Protein AF-A0A0N1DUY5-F1 (afdb_monomer)

Secondary structure (DSSP, 8-state):
-------HHHHHHHHHHHTPPPPHHHHHHHHHHHT-TT----HHHHHHHHHHHHHS--EEEEEEE-S-TT--EEEEEE-SSSPPEEEEE----STT-EEEEE-S-SSEEEEES----TT--TTEEEEEEEEEETTEEEEEEESTTSPPPPTT-EEEEE-SSEEEEEEEEEE----

Mean predicted aligned error: 11.91 Å

Foldseek 3Di:
DDPPPDPLVVVVVCCVVVVPDDDPVNVVVSVVSVVPPPCPQDPVRVVVVVVVVVPPQFFKEFEAEQDDQVQWWWKWKDEPPDDIDIDIDGHDPDPRGDIDTDDYADFIWIFTAPNDQPPADQQKWKWKWKDLDPVDIDIDIDHDPHDHQDGRRTPDIRRHRYIYMYIYIDGPPDD

Nearest PDB structures (foldseek):
  5u75-assembly1_A  TM=3.063E-01  e=3.820E+00  Staphylococcus aureus
  2ww8-assembly1_A  TM=2.595E-01  e=2.540E+00  Streptococcus pneumoniae
  6am0-assembly1_E  TM=1.735E-01  e=4.293E+00  Kluyveromyces lactis NRRL Y-1140
  6am0-assembly1_A  TM=1.919E-01  e=6.457E+00  Kluyveromyces lactis NRRL Y-1140

pLDDT: mean 81.15, std 15.4, range [34.75, 97.56]

Radius of gyration: 22.5 Å; Cα contacts (8 Å, |Δi|>4): 291; chains: 1; bounding box: 55×59×58 Å

Solvent-accessible surface area (backbone atoms only — not comparable to full-atom values): 10165 Å² total; per-residue (Å²): 132,84,83,77,77,77,54,72,67,63,56,50,52,49,34,67,77,66,71,51,80,72,52,73,68,56,46,47,55,45,53,50,58,74,61,42,90,75,74,72,70,50,73,69,53,48,49,53,50,50,54,55,54,70,71,44,95,63,33,31,40,39,34,38,19,74,49,55,77,86,54,55,40,36,32,36,42,34,32,88,80,39,75,77,41,79,46,74,48,41,50,36,96,52,93,89,39,47,81,46,75,52,85,63,50,69,57,29,43,38,25,40,38,66,55,76,54,78,91,53,52,98,50,30,32,38,42,37,37,36,28,42,44,101,89,49,79,46,76,46,74,28,24,64,97,43,70,66,62,56,68,62,41,69,80,48,68,24,69,62,48,59,37,40,40,36,44,36,74,45,70,71,84,65,134

Sequence (175 aa):
MEKNEVTTREQLKTYFETGKHPTESQFSDLLDSLRLKEDVLTSKEMILLANNLASIDNAFISYLNYNSEDEKFPIVVSSQDEEDQIIIVGKSNNYEGVKKYFVGSAPYTIKTKEFSAEGLKETEYYYLRYQTDLNYMMYRLFGNNLPTIPDKFEFGILKGKQFTIEINKIDYGKK

Structure (mmCIF, N/CA/C/O backbone):
data_AF-A0A0N1DUY5-F1
#
_entry.id   AF-A0A0N1DUY5-F1
#
loop_
_atom_site.group_PDB
_atom_site.id
_atom_site.type_symbol
_atom_site.label_atom_id
_atom_site.label_alt_id
_atom_site.label_comp_id
_atom_site.label_asym_id
_atom_site.label_entity_id
_atom_site.label_seq_id
_atom_site.pdbx_PDB_ins_code
_atom_site.Cartn_x
_atom_site.Cartn_y
_atom_site.Cartn_z
_atom_site.occupancy
_atom_site.B_iso_or_equiv
_atom_site.auth_seq_id
_atom_site.auth_comp_id
_atom_site.auth_asym_id
_atom_site.auth_atom_id
_atom_site.pdbx_PDB_model_num
ATOM 1 N N . MET A 1 1 ? -13.271 43.851 28.337 1.00 34.81 1 MET A N 1
ATOM 2 C CA . MET A 1 1 ? -13.565 42.428 28.600 1.00 34.81 1 MET A CA 1
ATOM 3 C C . MET A 1 1 ? -13.613 41.737 27.256 1.00 34.81 1 MET A C 1
ATOM 5 O O . MET A 1 1 ? -14.464 42.091 26.450 1.00 34.81 1 MET A O 1
ATOM 9 N N . GLU A 1 2 ? -12.653 40.858 26.982 1.00 34.75 2 GLU A N 1
ATOM 10 C CA . GLU A 1 2 ? -12.647 40.040 25.767 1.00 34.75 2 GLU A CA 1
ATOM 11 C C . GLU A 1 2 ? -13.815 39.047 25.826 1.00 34.75 2 GLU A C 1
ATOM 13 O O . GLU A 1 2 ? -14.034 38.389 26.846 1.00 34.75 2 GLU A O 1
ATOM 18 N N . LYS A 1 3 ? -14.615 38.986 24.756 1.00 36.22 3 LYS A N 1
ATOM 19 C CA . LYS A 1 3 ? -15.604 37.923 24.566 1.00 36.22 3 LYS A CA 1
ATOM 20 C C . LYS A 1 3 ? -14.823 36.651 24.247 1.00 36.22 3 LYS A C 1
ATOM 22 O O . LYS A 1 3 ? -14.394 36.470 23.116 1.00 36.22 3 LYS A O 1
ATOM 27 N N . ASN A 1 4 ? -14.643 35.791 25.242 1.00 43.03 4 ASN A N 1
ATOM 28 C CA . ASN A 1 4 ? -14.211 34.421 25.004 1.00 43.03 4 ASN A CA 1
ATOM 29 C C . ASN A 1 4 ? -15.371 33.686 24.325 1.00 43.03 4 ASN A C 1
ATOM 31 O O . ASN A 1 4 ? -16.297 33.229 24.997 1.00 43.03 4 ASN A O 1
ATOM 35 N N . GLU A 1 5 ? -15.365 33.640 22.994 1.00 49.72 5 GLU A N 1
ATOM 36 C CA . GLU A 1 5 ? -16.211 32.711 22.249 1.00 49.72 5 GLU A CA 1
ATOM 37 C C . GLU A 1 5 ? -15.824 31.296 22.680 1.00 49.72 5 GLU A C 1
ATOM 39 O O . GLU A 1 5 ? -14.684 30.861 22.526 1.00 49.72 5 GLU A O 1
ATOM 44 N N . VAL A 1 6 ? -16.762 30.615 23.337 1.00 51.38 6 VAL A N 1
ATOM 45 C CA . VAL A 1 6 ? -16.551 29.262 23.842 1.00 51.38 6 VAL A CA 1
ATOM 46 C C . VAL A 1 6 ? -16.355 28.357 22.632 1.00 51.38 6 VAL A C 1
ATOM 48 O O . VAL A 1 6 ? -17.262 28.217 21.814 1.00 51.38 6 VAL A O 1
ATOM 51 N N . THR A 1 7 ? -15.177 27.751 22.518 1.00 56.28 7 THR A N 1
ATOM 52 C CA . THR A 1 7 ? -14.894 26.762 21.480 1.00 56.28 7 THR A CA 1
ATOM 53 C C . THR A 1 7 ? -15.853 25.577 21.631 1.00 56.28 7 THR A C 1
ATOM 55 O O . THR A 1 7 ? -16.176 25.143 22.741 1.00 56.28 7 THR A O 1
ATOM 58 N N . THR A 1 8 ? -16.331 25.051 20.505 1.00 67.06 8 THR A N 1
ATOM 59 C CA . THR A 1 8 ? -17.346 23.981 20.392 1.00 67.06 8 THR A CA 1
ATOM 60 C C . THR A 1 8 ? -17.047 22.755 21.272 1.00 67.06 8 THR A C 1
ATOM 62 O O . THR A 1 8 ? -17.959 22.103 21.783 1.00 67.06 8 THR A O 1
ATOM 65 N N . ARG A 1 9 ? -15.766 22.487 21.559 1.00 60.75 9 ARG A N 1
ATOM 66 C CA . ARG A 1 9 ? -15.300 21.428 22.472 1.00 60.75 9 ARG A CA 1
ATOM 67 C C . ARG A 1 9 ? -15.652 21.642 23.951 1.00 60.75 9 ARG A C 1
ATOM 69 O O . ARG A 1 9 ? -16.002 20.682 24.636 1.00 60.75 9 ARG A O 1
ATOM 76 N N . GLU A 1 10 ? -15.574 22.866 24.466 1.00 65.19 10 GLU A N 1
ATOM 77 C CA . GLU A 1 10 ? -15.931 23.156 25.867 1.00 65.19 10 GLU A CA 1
ATOM 78 C C . GLU A 1 10 ? -17.454 23.133 26.068 1.00 65.19 10 GLU A C 1
ATOM 80 O O . GLU A 1 10 ? -17.960 22.703 27.111 1.00 65.19 10 GLU A O 1
ATOM 85 N N . GLN A 1 11 ? -18.205 23.493 25.023 1.00 63.94 11 GLN A N 1
ATOM 86 C CA . GLN A 1 11 ? -19.659 23.316 24.994 1.00 63.94 11 GLN A CA 1
ATOM 87 C C . GLN A 1 11 ? -20.031 21.827 25.057 1.00 63.94 11 GLN A C 1
ATOM 89 O O . GLN A 1 11 ? -20.879 21.439 25.860 1.00 63.94 11 GLN A O 1
ATOM 94 N N . LEU A 1 12 ? -19.340 20.976 24.290 1.00 62.81 12 LEU A N 1
ATOM 95 C CA . LEU A 1 12 ? -19.504 19.517 24.311 1.00 62.81 12 LEU A CA 1
ATOM 96 C C . LEU A 1 12 ? -19.271 18.905 25.690 1.00 62.81 12 LEU A C 1
ATOM 98 O O . LEU A 1 12 ? -20.104 18.145 26.186 1.00 62.81 12 LEU A O 1
ATOM 102 N N . LYS A 1 13 ? -18.146 19.251 26.319 1.00 67.38 13 LYS A N 1
ATOM 103 C CA . LYS A 1 13 ? -17.797 18.760 27.653 1.00 67.38 13 LYS A CA 1
ATOM 104 C C . LYS A 1 13 ? -18.885 19.112 28.670 1.00 67.38 13 LYS A C 1
ATOM 106 O O . LYS A 1 13 ? -19.318 18.252 29.432 1.00 67.38 13 LYS A O 1
ATOM 111 N N . THR A 1 14 ? -19.409 20.333 28.587 1.00 69.81 14 THR A N 1
ATOM 112 C CA . THR A 1 14 ? -20.507 20.797 29.442 1.00 69.81 14 THR A CA 1
ATOM 113 C C . THR A 1 14 ? -21.782 19.963 29.253 1.00 69.81 14 THR A C 1
ATOM 115 O O . THR A 1 14 ? -22.437 19.624 30.239 1.00 69.81 14 THR A O 1
ATOM 118 N N . TYR A 1 15 ? -22.150 19.584 28.023 1.00 66.88 15 TYR A N 1
ATOM 119 C CA . TYR A 1 15 ? -23.343 18.756 27.785 1.00 66.88 15 TYR A CA 1
ATOM 120 C C . TYR A 1 15 ? -23.225 17.360 28.411 1.00 66.88 15 TYR A C 1
ATOM 122 O O . TYR A 1 15 ? -24.157 16.914 29.084 1.00 66.88 15 TYR A O 1
ATOM 130 N N . PHE A 1 16 ? -22.070 16.702 28.262 1.00 62.84 16 PHE A N 1
ATOM 131 C CA . PHE A 1 16 ? -21.833 15.378 28.849 1.00 62.84 16 PHE A CA 1
ATOM 132 C C . PHE A 1 16 ? -21.740 15.414 30.379 1.00 62.84 16 PHE A C 1
ATOM 134 O O . PHE A 1 16 ? -22.280 14.529 31.039 1.00 62.84 16 PHE A O 1
ATOM 141 N N . GLU A 1 17 ? -21.110 16.440 30.954 1.00 71.25 17 GLU A N 1
ATOM 142 C CA . GLU A 1 17 ? -20.969 16.578 32.411 1.00 71.25 17 GLU A CA 1
ATOM 143 C C . GLU A 1 17 ? -22.285 16.958 33.103 1.00 71.25 17 GLU A C 1
ATOM 145 O O . GLU A 1 17 ? -22.521 16.568 34.245 1.00 71.25 17 GLU A O 1
ATOM 150 N N . THR A 1 18 ? -23.167 17.697 32.422 1.00 76.19 18 THR A N 1
ATOM 151 C CA . THR A 1 18 ? -24.444 18.152 33.002 1.00 76.19 18 THR A CA 1
ATOM 152 C C . THR A 1 18 ? -25.624 17.222 32.720 1.00 76.19 18 THR A C 1
ATOM 154 O O . THR A 1 18 ? -26.714 17.459 33.242 1.00 76.19 18 THR A O 1
ATOM 157 N N . GLY A 1 19 ? -25.437 16.181 31.898 1.00 57.44 19 GLY A N 1
ATOM 158 C CA . GLY A 1 19 ? -26.493 15.231 31.526 1.00 57.44 19 GLY A CA 1
ATOM 159 C C . GLY A 1 19 ? -27.636 15.851 30.714 1.00 57.44 19 GLY A C 1
ATOM 160 O O . GLY A 1 19 ? -28.714 15.267 30.616 1.00 57.44 19 GLY A O 1
ATOM 161 N N . LYS A 1 20 ? -27.436 17.048 30.151 1.00 65.31 20 LYS A N 1
ATOM 162 C CA . LYS A 1 20 ? -28.432 17.720 29.313 1.00 65.31 20 LYS A CA 1
ATOM 163 C C . LYS A 1 20 ? -28.298 17.236 27.875 1.00 65.31 20 LYS A C 1
ATOM 165 O O . LYS A 1 20 ? -27.260 17.433 27.249 1.00 65.31 20 LYS A O 1
ATOM 170 N N . HIS A 1 21 ? -29.367 16.646 27.347 1.00 58.81 21 HIS A N 1
ATOM 171 C CA . HIS A 1 21 ? -29.428 16.265 25.940 1.00 58.81 21 HIS A CA 1
ATOM 172 C C . HIS A 1 21 ? -29.533 17.519 25.058 1.00 58.81 21 HIS A C 1
ATOM 174 O O . HIS A 1 21 ? -30.394 18.365 25.324 1.00 58.81 21 HIS A O 1
ATOM 180 N N . PRO A 1 22 ? -28.680 17.663 24.029 1.00 63.12 22 PRO A N 1
ATOM 181 C CA . PRO A 1 22 ? -28.812 18.753 23.074 1.00 63.12 22 PRO A CA 1
ATOM 182 C C . PRO A 1 22 ? -30.126 18.611 22.296 1.00 63.12 22 PRO A C 1
ATOM 184 O O . PRO A 1 22 ? -30.616 17.506 22.062 1.00 63.12 22 PRO A O 1
ATOM 187 N N . THR A 1 23 ? -30.700 19.740 21.888 1.00 72.75 23 THR A N 1
ATOM 188 C CA . THR A 1 23 ? -31.800 19.745 20.911 1.00 72.75 23 THR A CA 1
ATOM 189 C C . THR A 1 23 ? -31.307 19.255 19.547 1.00 72.75 23 THR A C 1
ATOM 191 O O . THR A 1 23 ? -30.113 19.302 19.267 1.00 72.75 23 THR A O 1
ATOM 194 N N . GLU A 1 24 ? -32.215 18.821 18.671 1.00 63.50 24 GLU A N 1
ATOM 195 C CA . GLU A 1 24 ? -31.872 18.353 17.318 1.00 63.50 24 GLU A CA 1
ATOM 196 C C . GLU A 1 24 ? -31.078 19.398 16.518 1.00 63.50 24 GLU A C 1
ATOM 198 O O . GLU A 1 24 ? -30.084 19.057 15.888 1.00 63.50 24 GLU A O 1
ATOM 203 N N . SER A 1 25 ? -31.437 20.682 16.636 1.00 67.81 25 SER A N 1
ATOM 204 C CA . SER A 1 25 ? -30.672 21.786 16.036 1.00 67.81 25 SER A CA 1
ATOM 205 C C . SER A 1 25 ? -29.263 21.880 16.618 1.00 67.81 25 SER A C 1
ATOM 207 O O . SER A 1 25 ? -28.304 21.935 15.865 1.00 67.81 25 SER A O 1
ATOM 209 N N . GLN A 1 26 ? -29.113 21.818 17.946 1.00 63.78 26 GLN A N 1
ATOM 210 C CA . GLN A 1 26 ? -27.797 21.858 18.599 1.00 63.78 26 GLN A CA 1
ATOM 211 C C . GLN A 1 26 ? -26.949 20.620 18.283 1.00 63.78 26 GLN A C 1
ATOM 213 O O . GLN A 1 26 ? -25.725 20.698 18.277 1.00 63.78 26 GLN A O 1
ATOM 218 N N . PHE A 1 27 ? -27.586 19.474 18.036 1.00 65.06 27 PHE A N 1
ATOM 219 C CA . PHE A 1 27 ? -26.917 18.254 17.606 1.00 65.06 27 PHE A CA 1
ATOM 220 C C . PHE A 1 27 ? -26.518 18.315 16.125 1.00 65.06 27 PHE A C 1
ATOM 222 O O . PHE A 1 27 ? -25.438 17.852 15.774 1.00 65.06 27 PHE A O 1
ATOM 229 N N . SER A 1 28 ? -27.337 18.931 15.270 1.00 59.88 28 SER A N 1
ATOM 230 C CA . SER A 1 28 ? -26.988 19.208 13.874 1.00 59.88 28 SER A CA 1
ATOM 231 C C . SER A 1 28 ? -25.828 20.197 13.787 1.00 59.88 28 SER A C 1
ATOM 233 O O . SER A 1 28 ? -24.827 19.881 13.157 1.00 59.88 28 SER A O 1
ATOM 235 N N . ASP A 1 29 ? -25.897 21.318 14.510 1.00 61.34 29 ASP A N 1
ATOM 236 C CA . ASP A 1 29 ? -24.816 22.309 14.600 1.00 61.34 29 ASP A CA 1
ATOM 237 C C . ASP A 1 29 ? -23.524 21.671 15.138 1.00 61.34 29 ASP A C 1
ATOM 239 O O . ASP A 1 29 ? -22.419 21.993 14.703 1.00 61.34 29 ASP A O 1
ATOM 243 N N . LEU A 1 30 ? -23.657 20.712 16.059 1.00 58.25 30 LEU A N 1
ATOM 244 C CA . LEU A 1 30 ? -22.549 19.917 16.571 1.00 58.25 30 LEU A CA 1
ATOM 245 C C . LEU A 1 30 ? -21.957 18.991 15.500 1.00 58.25 30 LEU A C 1
ATOM 247 O O . LEU A 1 30 ? -20.738 18.964 15.339 1.00 58.25 30 LEU A O 1
ATOM 251 N N . LEU A 1 31 ? -22.782 18.232 14.779 1.00 57.53 31 LEU A N 1
ATOM 252 C CA . LEU A 1 31 ? -22.330 17.369 13.685 1.00 57.53 31 LEU A CA 1
ATOM 253 C C . LEU A 1 31 ? -21.680 18.184 12.565 1.00 57.53 31 LEU A C 1
ATOM 255 O O . LEU A 1 31 ? -20.658 17.763 12.024 1.00 57.53 31 LEU A O 1
ATOM 259 N N . ASP A 1 32 ? -22.221 19.361 12.270 1.00 56.06 32 ASP A N 1
ATOM 260 C CA . ASP A 1 32 ? -21.660 20.308 11.316 1.00 56.06 32 ASP A CA 1
ATOM 261 C C . ASP A 1 32 ? -20.340 20.892 11.832 1.00 56.06 32 ASP A C 1
ATOM 263 O O . ASP A 1 32 ? -19.396 21.009 11.054 1.00 56.06 32 ASP A O 1
ATOM 267 N N . SER A 1 33 ? -20.209 21.126 13.147 1.00 51.25 33 SER A N 1
ATOM 268 C CA . SER A 1 33 ? -18.944 21.524 13.782 1.00 51.25 33 SER A CA 1
ATOM 269 C C . SER A 1 33 ? -17.877 20.426 13.764 1.00 51.25 33 SER A C 1
ATOM 271 O O . SER A 1 33 ? -16.705 20.709 13.555 1.00 51.25 33 SER A O 1
ATOM 273 N N . LEU A 1 34 ? -18.272 19.159 13.906 1.00 51.94 34 LEU A N 1
ATOM 274 C CA . LEU A 1 34 ? -17.379 18.003 13.764 1.00 51.94 34 LEU A CA 1
ATOM 275 C C . LEU A 1 34 ? -17.020 17.748 12.292 1.00 51.94 34 LEU A C 1
ATOM 277 O O . LEU A 1 34 ? -15.978 17.168 11.992 1.00 51.94 34 LEU A O 1
ATOM 281 N N . ARG A 1 35 ? -17.883 18.190 11.370 1.00 51.31 35 ARG A N 1
ATOM 282 C CA . ARG A 1 35 ? -17.645 18.227 9.924 1.00 51.31 35 ARG A CA 1
ATOM 283 C C . ARG A 1 35 ? -16.925 19.493 9.458 1.00 51.31 35 ARG A C 1
ATOM 285 O O . ARG A 1 35 ? -16.648 19.582 8.257 1.00 51.31 35 ARG A O 1
ATOM 292 N N . LEU A 1 36 ? -16.604 20.448 10.343 1.00 49.41 36 LEU A N 1
ATOM 293 C CA . LEU A 1 36 ? -15.870 21.653 9.963 1.00 49.41 36 LEU A CA 1
ATOM 294 C C . LEU A 1 36 ? -14.504 21.246 9.421 1.00 49.41 36 LEU A C 1
ATOM 296 O O . LEU A 1 36 ? -13.569 20.927 10.148 1.00 49.41 36 LEU A O 1
ATOM 300 N N . LYS A 1 37 ? -14.404 21.356 8.100 1.00 48.25 37 LYS A N 1
ATOM 301 C CA . LYS A 1 37 ? -13.198 21.312 7.270 1.00 48.25 37 LYS A CA 1
ATOM 302 C C . LYS A 1 37 ? -12.066 22.253 7.732 1.00 48.25 37 LYS A C 1
ATOM 304 O O . LYS A 1 37 ? -11.026 22.274 7.084 1.00 48.25 37 LYS A O 1
ATOM 309 N N . GLU A 1 38 ? -12.263 23.032 8.796 1.00 50.69 38 GLU A N 1
ATOM 310 C CA . GLU A 1 38 ? -11.356 24.074 9.283 1.00 50.69 38 GLU A CA 1
ATOM 311 C C . GLU A 1 38 ? -10.704 23.751 10.638 1.00 50.69 38 GLU A C 1
ATOM 313 O O . GLU A 1 38 ? -9.674 24.348 10.948 1.00 50.69 38 GLU A O 1
ATOM 318 N N . ASP A 1 39 ? -11.214 22.781 11.411 1.00 51.72 39 ASP A N 1
ATOM 319 C CA . ASP A 1 39 ? -10.569 22.359 12.665 1.00 51.72 39 ASP A CA 1
ATOM 320 C C . ASP A 1 39 ? -9.500 21.300 12.351 1.00 51.72 39 ASP A C 1
ATOM 322 O O . ASP A 1 39 ? -9.683 20.087 12.492 1.00 51.72 39 ASP A O 1
ATOM 326 N N . VAL A 1 40 ? -8.384 21.763 11.782 1.00 59.19 40 VAL A N 1
ATOM 327 C CA . VAL A 1 40 ? -7.234 20.905 11.486 1.00 59.19 40 VAL A CA 1
ATOM 328 C C . VAL A 1 40 ? -6.711 20.368 12.812 1.00 59.19 40 VAL A C 1
ATOM 330 O O . VAL A 1 40 ? -6.185 21.131 13.622 1.00 59.19 40 VAL A O 1
ATOM 333 N N . LEU A 1 41 ? -6.838 19.050 13.012 1.00 64.31 41 LEU A N 1
ATOM 334 C CA . LEU A 1 41 ? -6.288 18.357 14.175 1.00 64.31 41 LEU A CA 1
ATOM 335 C C . LEU A 1 41 ? -4.873 18.859 14.446 1.00 64.31 41 LEU A C 1
ATOM 337 O O . LEU A 1 41 ? -4.008 18.839 13.562 1.00 64.31 41 LEU A O 1
ATOM 341 N N . THR A 1 42 ? -4.616 19.283 15.680 1.00 75.44 42 THR A N 1
ATOM 342 C CA . THR A 1 42 ? -3.257 19.656 16.064 1.00 75.44 42 THR A CA 1
ATOM 343 C C . THR A 1 42 ? -2.333 18.451 15.884 1.00 75.44 42 THR A C 1
ATOM 345 O O . THR A 1 42 ? -2.762 17.299 15.995 1.00 75.44 42 THR A O 1
ATOM 348 N N . SER A 1 43 ? -1.032 18.672 15.674 1.00 74.00 43 SER A N 1
ATOM 349 C CA . SER A 1 43 ? -0.071 17.562 15.561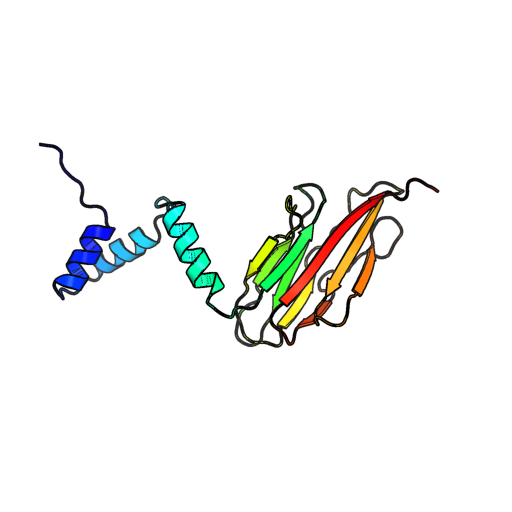 1.00 74.00 43 SER A CA 1
ATOM 350 C C . SER A 1 43 ? -0.152 16.599 16.750 1.00 74.00 43 SER A C 1
ATOM 352 O O . SER A 1 43 ? -0.017 15.392 16.581 1.00 74.00 43 SER A O 1
ATOM 354 N N . LYS A 1 44 ? -0.442 17.115 17.951 1.00 73.31 44 LYS A N 1
ATOM 355 C CA . LYS A 1 44 ? -0.657 16.305 19.155 1.00 73.31 44 LYS A CA 1
ATOM 356 C C . LYS A 1 44 ? -1.876 15.389 19.021 1.00 73.31 44 LYS A C 1
ATOM 358 O O . LYS A 1 44 ? -1.787 14.214 19.361 1.00 73.31 44 LYS A O 1
ATOM 363 N N . GLU A 1 45 ? -2.999 15.906 18.539 1.00 73.44 45 GLU A N 1
ATOM 364 C CA . GLU A 1 45 ? -4.227 15.125 18.350 1.00 73.44 45 GLU A CA 1
ATOM 365 C C . GLU A 1 45 ? -4.085 14.110 17.219 1.00 73.44 45 GLU A C 1
ATOM 367 O O . GLU A 1 45 ? -4.504 12.966 17.387 1.00 73.44 45 GLU A O 1
ATOM 372 N N . MET A 1 46 ? -3.404 14.472 16.128 1.00 76.50 46 MET A N 1
ATOM 373 C CA . MET A 1 46 ? -3.059 13.524 15.064 1.00 76.50 46 MET A CA 1
ATOM 374 C C . MET A 1 46 ? -2.178 12.382 15.578 1.00 76.50 46 MET A C 1
ATOM 376 O O . MET A 1 46 ? -2.429 11.227 15.249 1.00 76.50 46 MET A O 1
ATOM 380 N N . ILE A 1 47 ? -1.182 12.673 16.422 1.00 74.56 47 ILE A N 1
ATOM 381 C CA . ILE A 1 47 ? -0.324 11.643 17.027 1.00 74.56 47 ILE A CA 1
ATOM 382 C C . ILE A 1 47 ? -1.131 10.733 17.962 1.00 74.56 47 ILE A C 1
ATOM 384 O O . ILE A 1 47 ? -0.976 9.514 17.913 1.00 74.56 47 ILE A O 1
ATOM 388 N N . LEU A 1 48 ? -2.014 11.290 18.796 1.00 74.75 48 LEU A N 1
ATOM 389 C CA . LEU A 1 48 ? -2.870 10.491 19.682 1.00 74.75 48 LEU A CA 1
ATOM 390 C C . LEU A 1 48 ? -3.820 9.588 18.886 1.00 74.75 48 LEU A C 1
ATOM 392 O O . LEU A 1 48 ? -3.962 8.410 19.213 1.00 74.75 48 LEU A O 1
ATOM 396 N N . LEU A 1 49 ? -4.422 10.111 17.816 1.00 77.69 49 LEU A N 1
ATOM 397 C CA . LEU A 1 49 ? -5.267 9.333 16.916 1.00 77.69 49 LEU A CA 1
ATOM 398 C C . LEU A 1 49 ? -4.465 8.224 16.223 1.00 77.69 49 LEU A C 1
ATOM 400 O O . LEU A 1 49 ? -4.918 7.084 16.182 1.00 77.69 49 LEU A O 1
ATOM 404 N N . ALA A 1 50 ? -3.259 8.528 15.734 1.00 72.81 50 ALA A N 1
ATOM 405 C CA . ALA A 1 50 ? -2.372 7.552 15.108 1.00 72.81 50 ALA A CA 1
ATOM 406 C C . ALA A 1 50 ? -1.960 6.433 16.078 1.00 72.81 50 ALA A C 1
ATOM 408 O O . ALA A 1 50 ? -1.943 5.271 15.684 1.00 72.81 50 ALA A O 1
ATOM 409 N N . ASN A 1 51 ? -1.689 6.754 17.346 1.00 74.44 51 ASN A N 1
ATOM 410 C CA . ASN A 1 51 ? -1.383 5.757 18.376 1.00 74.44 51 ASN A CA 1
ATOM 411 C C . ASN A 1 51 ? -2.580 4.842 18.664 1.00 74.44 51 ASN A C 1
ATOM 413 O O . ASN A 1 51 ? -2.407 3.632 18.788 1.00 74.44 51 ASN A O 1
ATOM 417 N N . ASN A 1 52 ? -3.792 5.402 18.720 1.00 75.69 52 ASN A N 1
ATOM 418 C CA . ASN A 1 52 ? -5.016 4.611 18.854 1.00 75.69 52 ASN A CA 1
ATOM 419 C C . ASN A 1 52 ? -5.263 3.742 17.612 1.00 75.69 52 ASN A C 1
ATOM 421 O O . ASN A 1 52 ? -5.646 2.589 17.734 1.00 75.69 52 ASN A O 1
ATOM 425 N N . LEU A 1 53 ? -4.998 4.252 16.408 1.00 70.19 53 LEU A N 1
ATOM 426 C CA . LEU A 1 53 ? -5.086 3.470 15.170 1.00 70.19 53 LEU A CA 1
ATOM 427 C C . LEU A 1 53 ? -4.050 2.344 15.116 1.00 70.19 53 LEU A C 1
ATOM 429 O O . LEU A 1 53 ? -4.361 1.260 14.637 1.00 70.19 53 LEU A O 1
ATOM 433 N N . ALA A 1 54 ? -2.835 2.588 15.608 1.00 67.44 54 ALA A N 1
ATOM 434 C CA . ALA A 1 54 ? -1.764 1.598 15.651 1.00 67.44 54 ALA A CA 1
ATOM 435 C C . ALA A 1 54 ? -2.032 0.465 16.655 1.00 67.44 54 ALA A C 1
ATOM 437 O O . ALA A 1 54 ? -1.474 -0.618 16.491 1.00 67.44 54 ALA A O 1
ATOM 438 N N . SER A 1 55 ? -2.862 0.701 17.679 1.00 69.62 55 SER A N 1
ATOM 439 C CA . SER A 1 55 ? -3.291 -0.336 18.625 1.00 69.62 55 SER A CA 1
ATOM 440 C C . SER A 1 55 ? -4.503 -1.134 18.141 1.00 69.62 55 SER A C 1
ATOM 442 O O . SER A 1 55 ? -4.757 -2.221 18.662 1.00 69.62 55 SER A O 1
ATOM 444 N N . ILE A 1 56 ? -5.227 -0.640 17.132 1.00 73.88 56 ILE A N 1
ATOM 445 C CA . ILE A 1 56 ? -6.262 -1.415 16.452 1.00 73.88 56 ILE A CA 1
ATOM 446 C C . ILE A 1 56 ? -5.569 -2.370 15.479 1.00 73.88 56 ILE A C 1
ATOM 448 O O . ILE A 1 56 ? -4.770 -1.968 14.633 1.00 73.88 56 ILE A O 1
ATOM 452 N N . ASP A 1 57 ? -5.898 -3.652 15.599 1.00 78.00 57 ASP A N 1
ATOM 453 C CA . ASP A 1 57 ? -5.336 -4.735 14.795 1.00 78.00 57 ASP A CA 1
ATOM 454 C C . ASP A 1 57 ? -5.931 -4.745 13.369 1.00 78.00 57 ASP A C 1
ATOM 456 O O . ASP A 1 57 ? -6.660 -5.657 12.966 1.00 78.00 57 ASP A O 1
ATOM 460 N N . ASN A 1 58 ? -5.647 -3.676 12.621 1.00 86.94 58 ASN A N 1
ATOM 461 C CA . ASN A 1 58 ? -6.105 -3.439 11.257 1.00 86.94 58 ASN A CA 1
ATOM 462 C C . ASN A 1 58 ? -5.155 -4.039 10.226 1.00 86.94 58 ASN A C 1
ATOM 464 O O . ASN A 1 58 ? -3.932 -4.073 10.408 1.00 86.94 58 ASN A O 1
ATOM 468 N N . ALA A 1 59 ? -5.723 -4.427 9.089 1.00 92.44 59 ALA A N 1
ATOM 469 C CA . ALA A 1 59 ? -4.926 -4.751 7.926 1.00 92.44 59 ALA A CA 1
ATOM 470 C C . ALA A 1 59 ? -4.365 -3.481 7.265 1.00 92.44 59 ALA A C 1
ATOM 472 O O . ALA A 1 59 ? -4.906 -2.377 7.386 1.00 92.44 59 ALA A O 1
ATOM 473 N N . PHE A 1 60 ? -3.210 -3.620 6.623 1.00 93.50 60 PHE A N 1
ATOM 474 C CA . PHE A 1 60 ? -2.489 -2.508 6.030 1.00 93.50 60 PHE A CA 1
ATOM 475 C C . PHE A 1 60 ? -1.673 -2.922 4.812 1.00 93.50 60 PHE A C 1
ATOM 477 O O . PHE A 1 60 ? -1.221 -4.062 4.669 1.00 93.50 60 PHE A O 1
ATOM 484 N N . ILE A 1 61 ? -1.442 -1.935 3.954 1.00 94.19 61 ILE A N 1
ATOM 485 C CA . ILE A 1 61 ? -0.420 -1.968 2.921 1.00 94.19 61 ILE A CA 1
ATOM 486 C C . ILE A 1 61 ? 0.808 -1.214 3.423 1.00 94.19 61 ILE A C 1
ATOM 488 O O . ILE A 1 61 ? 0.714 -0.078 3.897 1.00 94.19 61 ILE A O 1
ATOM 492 N N . SER A 1 62 ? 1.961 -1.864 3.345 1.00 93.88 62 SER A N 1
ATOM 493 C CA . SER A 1 62 ? 3.266 -1.227 3.482 1.00 93.88 62 SER A CA 1
ATOM 494 C C . SER A 1 62 ? 3.848 -1.080 2.089 1.00 93.88 62 SER A C 1
ATOM 496 O O . SER A 1 62 ? 3.928 -2.066 1.353 1.00 93.88 62 SER A O 1
ATOM 498 N N . TYR A 1 63 ? 4.206 0.141 1.699 1.00 95.00 63 TYR A N 1
ATOM 499 C CA . TYR A 1 63 ? 4.746 0.363 0.369 1.00 95.00 63 TYR A CA 1
ATOM 500 C C . TYR A 1 63 ? 6.002 1.218 0.318 1.00 95.00 63 TYR A C 1
ATOM 502 O O . TYR A 1 63 ? 6.197 2.138 1.114 1.00 95.00 63 TYR A O 1
ATOM 510 N N . LEU A 1 64 ? 6.806 0.930 -0.699 1.00 94.12 64 LEU A N 1
ATOM 511 C CA . LEU A 1 64 ? 7.936 1.730 -1.142 1.00 94.12 64 LEU A CA 1
ATOM 512 C C . LEU A 1 64 ? 7.752 2.065 -2.622 1.00 94.12 64 LEU A C 1
ATOM 514 O O . LEU A 1 64 ? 7.430 1.210 -3.442 1.00 94.12 64 LEU A O 1
ATOM 518 N N . ASN A 1 65 ? 7.927 3.329 -2.964 1.00 92.81 65 ASN A N 1
ATOM 519 C CA . ASN A 1 65 ? 7.951 3.799 -4.338 1.00 92.81 65 ASN A CA 1
ATOM 520 C C . ASN A 1 65 ? 8.997 4.908 -4.411 1.00 92.81 65 ASN A C 1
ATOM 522 O O . ASN A 1 65 ? 8.763 6.025 -3.945 1.00 92.81 65 ASN A O 1
ATOM 526 N N . TYR A 1 66 ? 10.168 4.589 -4.954 1.00 88.69 66 TYR A N 1
ATOM 527 C CA . TYR A 1 66 ? 11.278 5.540 -5.051 1.00 88.69 66 TYR A CA 1
ATOM 528 C C . TYR A 1 66 ? 11.209 6.427 -6.301 1.00 88.69 66 TYR A C 1
ATOM 530 O O . TYR A 1 66 ? 12.180 7.113 -6.623 1.00 88.69 66 TYR A O 1
ATOM 538 N N . ASN A 1 67 ? 10.080 6.429 -7.009 1.00 84.88 67 ASN A N 1
ATOM 539 C CA . ASN A 1 67 ? 9.949 7.145 -8.267 1.00 84.88 67 ASN A CA 1
ATOM 540 C C . ASN A 1 67 ? 9.494 8.605 -8.082 1.00 84.88 67 ASN A C 1
ATOM 542 O O . ASN A 1 67 ? 9.455 9.134 -6.966 1.00 84.88 67 ASN A O 1
ATOM 546 N N . SER A 1 68 ? 9.193 9.303 -9.182 1.00 78.06 68 SER A N 1
ATOM 547 C CA . SER A 1 68 ? 8.727 10.696 -9.134 1.00 78.06 68 SER A CA 1
ATOM 548 C C . SER A 1 68 ? 7.338 10.823 -8.501 1.00 78.06 68 SER A C 1
ATOM 550 O O . SER A 1 68 ? 6.556 9.879 -8.473 1.00 78.06 68 SER A O 1
ATOM 552 N N . GLU A 1 69 ? 7.003 12.016 -7.998 1.00 76.12 69 GLU A N 1
ATOM 553 C CA .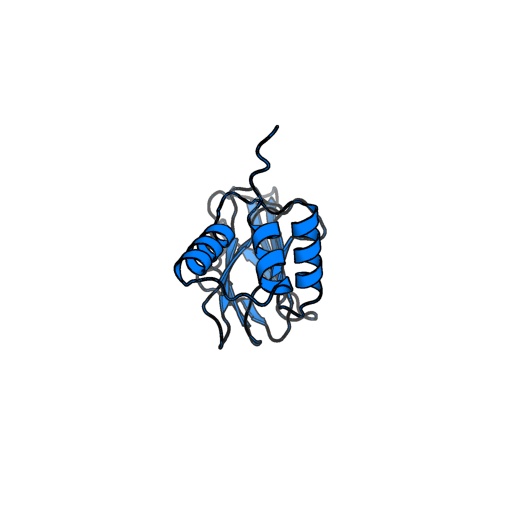 GLU A 1 69 ? 5.711 12.270 -7.330 1.00 76.12 69 GLU A CA 1
ATOM 554 C C . GLU A 1 69 ? 4.497 12.093 -8.250 1.00 76.12 69 GLU A C 1
ATOM 556 O O . GLU A 1 69 ? 3.408 11.746 -7.783 1.00 76.12 69 GLU A O 1
ATOM 561 N N . ASP A 1 70 ? 4.707 12.279 -9.552 1.00 81.44 70 ASP A N 1
ATOM 562 C CA . ASP A 1 70 ? 3.691 12.083 -10.583 1.00 81.44 70 ASP A CA 1
ATOM 563 C C . ASP A 1 70 ? 3.376 10.596 -10.825 1.00 81.44 70 ASP A C 1
ATOM 565 O O . ASP A 1 70 ? 2.297 10.263 -11.313 1.00 81.44 70 ASP A O 1
ATOM 569 N N . GLU A 1 71 ? 4.270 9.683 -10.430 1.00 86.38 71 GLU A N 1
ATOM 570 C CA . GLU A 1 71 ? 4.116 8.243 -10.645 1.00 86.38 71 GLU A CA 1
ATOM 571 C C . GLU A 1 71 ? 3.366 7.603 -9.479 1.00 86.38 71 GLU A C 1
ATOM 573 O O . GLU A 1 71 ? 3.919 7.240 -8.433 1.00 86.38 71 GLU A O 1
ATOM 578 N N . LYS A 1 72 ? 2.054 7.489 -9.680 1.00 91.19 72 LYS A N 1
ATOM 579 C CA . LYS A 1 72 ? 1.102 6.941 -8.719 1.00 91.19 72 LYS A CA 1
ATOM 580 C C . LYS A 1 72 ? 0.572 5.612 -9.225 1.00 91.19 72 LYS A C 1
ATOM 582 O O . LYS A 1 72 ? 0.137 5.507 -10.365 1.00 91.19 72 LYS A O 1
ATOM 587 N N . PHE A 1 73 ? 0.545 4.629 -8.335 1.00 93.00 73 PHE A N 1
ATOM 588 C CA . PHE A 1 73 ? 0.076 3.280 -8.627 1.00 93.00 73 PHE A CA 1
ATOM 589 C C . PHE A 1 73 ? -1.129 2.954 -7.732 1.00 93.00 73 PHE A C 1
ATOM 591 O O . PHE A 1 73 ? -0.958 2.608 -6.559 1.00 93.00 73 PHE A O 1
ATOM 598 N N . PRO A 1 74 ? -2.366 3.140 -8.223 1.00 95.56 74 PRO A N 1
ATOM 599 C CA . PRO A 1 74 ? -3.567 2.810 -7.467 1.00 95.56 74 PRO A CA 1
ATOM 600 C C . PRO A 1 74 ? -3.712 1.298 -7.246 1.00 95.56 74 PRO A C 1
ATOM 602 O O . PRO A 1 74 ? -3.648 0.494 -8.174 1.00 95.56 74 PRO A O 1
ATOM 605 N N . ILE A 1 75 ? -3.955 0.908 -6.000 1.00 96.81 75 ILE A N 1
ATOM 606 C CA . ILE A 1 75 ? -4.243 -0.466 -5.589 1.00 96.81 75 ILE A CA 1
ATOM 607 C C . ILE A 1 75 ? -5.681 -0.528 -5.093 1.00 96.81 75 ILE A C 1
ATOM 609 O O . ILE A 1 75 ? -6.083 0.297 -4.276 1.00 96.81 75 ILE A O 1
ATOM 613 N N . VAL A 1 76 ? -6.441 -1.508 -5.567 1.00 97.56 76 VAL A N 1
ATOM 614 C CA . VAL A 1 76 ? -7.782 -1.810 -5.063 1.00 97.56 76 VAL A CA 1
ATOM 615 C C . VAL A 1 76 ? -7.673 -2.919 -4.029 1.00 97.56 76 VAL A C 1
ATOM 617 O O . VAL A 1 76 ? -7.040 -3.950 -4.277 1.00 97.56 76 VAL A O 1
ATOM 620 N N . VAL A 1 77 ? -8.292 -2.693 -2.877 1.00 97.44 77 VAL A N 1
ATOM 621 C CA . VAL A 1 77 ? -8.432 -3.663 -1.797 1.00 97.44 77 VAL A CA 1
ATOM 622 C C . VAL A 1 77 ? -9.910 -3.990 -1.649 1.00 97.44 77 VAL A C 1
ATOM 624 O O . VAL A 1 77 ? -10.706 -3.112 -1.320 1.00 97.44 77 VAL A O 1
ATOM 627 N N . SER A 1 78 ? -10.252 -5.252 -1.880 1.00 97.12 78 SER A N 1
ATOM 628 C CA . SER A 1 78 ? -11.612 -5.772 -1.735 1.00 97.12 78 SER A CA 1
ATOM 629 C C . SER A 1 78 ? -11.684 -6.731 -0.551 1.00 97.12 78 SER A C 1
ATOM 631 O O . SER A 1 78 ? -10.792 -7.570 -0.374 1.00 97.12 78 SER A O 1
ATOM 633 N N . SER A 1 79 ? -12.768 -6.651 0.214 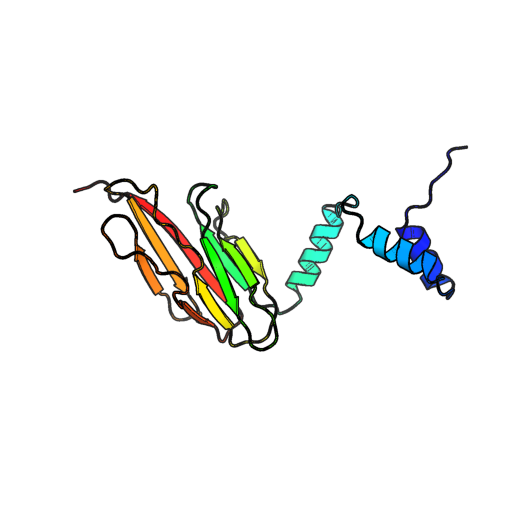1.00 95.56 79 SER A N 1
ATOM 634 C CA . SER A 1 79 ? -13.130 -7.612 1.262 1.00 95.56 79 SER A CA 1
ATOM 635 C C . SER A 1 79 ? -14.602 -8.009 1.112 1.00 95.56 79 SER A C 1
ATOM 637 O O . SER A 1 79 ? -15.294 -7.504 0.232 1.00 95.56 79 SER A O 1
ATOM 639 N N . GLN A 1 80 ? -15.075 -8.961 1.913 1.00 94.94 80 GLN A N 1
ATOM 640 C CA . GLN A 1 80 ? -16.461 -9.443 1.819 1.00 94.94 80 GLN A CA 1
ATOM 641 C C . GLN A 1 80 ? -17.483 -8.512 2.488 1.00 94.94 80 GLN A C 1
ATOM 643 O O . GLN A 1 80 ? -18.668 -8.574 2.170 1.00 94.94 80 GLN A O 1
ATOM 648 N N . ASP A 1 81 ? -17.030 -7.715 3.450 1.00 94.69 81 ASP A N 1
ATOM 649 C CA . ASP A 1 81 ? -17.835 -6.940 4.394 1.00 94.69 81 ASP A CA 1
ATOM 650 C C . ASP A 1 81 ? -17.709 -5.426 4.194 1.00 94.69 81 ASP A C 1
ATOM 652 O O . ASP A 1 81 ? -18.441 -4.674 4.828 1.00 94.69 81 ASP A O 1
ATOM 656 N N . GLU A 1 82 ? -16.839 -4.985 3.285 1.00 94.94 82 GLU A N 1
ATOM 657 C CA . GLU A 1 82 ? -16.613 -3.573 2.976 1.00 94.94 82 GLU A CA 1
ATOM 658 C C . GLU A 1 82 ? -16.582 -3.324 1.468 1.00 94.94 82 GLU A C 1
ATOM 660 O O . GLU A 1 82 ? -16.233 -4.204 0.676 1.00 94.94 82 GLU A O 1
ATOM 665 N N . GLU A 1 83 ? -16.901 -2.090 1.077 1.00 96.50 83 GLU A N 1
ATOM 666 C CA . GLU A 1 83 ? -16.723 -1.622 -0.297 1.00 96.50 83 GLU A CA 1
ATOM 667 C C . GLU A 1 83 ? -15.240 -1.611 -0.711 1.00 96.50 83 GLU A C 1
ATOM 669 O O . GLU A 1 83 ? -14.324 -1.556 0.117 1.00 96.50 83 GLU A O 1
ATOM 674 N N . ASP A 1 84 ? -15.004 -1.630 -2.025 1.00 97.12 84 ASP A N 1
ATOM 675 C CA . ASP A 1 84 ? -13.662 -1.554 -2.597 1.00 97.12 84 ASP A CA 1
ATOM 676 C C . ASP A 1 84 ? -12.955 -0.256 -2.180 1.00 97.12 84 ASP A C 1
ATOM 678 O O . ASP A 1 84 ? -13.394 0.858 -2.478 1.00 97.12 84 ASP A O 1
ATOM 682 N N . GLN A 1 85 ? -11.794 -0.403 -1.550 1.00 96.38 85 GLN A N 1
ATOM 683 C CA . GLN A 1 85 ? -10.960 0.712 -1.117 1.00 96.38 85 GLN A CA 1
ATOM 684 C C . GLN A 1 85 ? -9.818 0.928 -2.105 1.00 96.38 85 GLN A C 1
ATOM 686 O O . GLN A 1 85 ? -9.153 -0.019 -2.524 1.00 96.38 85 GLN A O 1
ATOM 691 N N . ILE A 1 86 ? -9.546 2.187 -2.453 1.00 97.06 86 ILE A N 1
ATOM 692 C CA . ILE A 1 86 ? -8.437 2.546 -3.342 1.00 97.06 86 ILE A CA 1
ATOM 693 C C . ILE A 1 86 ? -7.306 3.152 -2.523 1.00 97.06 86 ILE A C 1
ATOM 695 O O . ILE A 1 86 ? -7.451 4.214 -1.916 1.00 97.06 86 ILE A O 1
ATOM 699 N N . ILE A 1 87 ? -6.143 2.512 -2.573 1.00 95.81 87 ILE A N 1
ATOM 700 C CA . ILE A 1 87 ? -4.925 2.998 -1.942 1.00 95.81 87 ILE A CA 1
ATOM 701 C C . ILE A 1 87 ? -3.935 3.437 -3.010 1.00 95.81 87 ILE A C 1
ATOM 703 O O . ILE A 1 87 ? -3.483 2.650 -3.833 1.00 95.81 87 ILE A O 1
ATOM 707 N N . ILE A 1 88 ? -3.559 4.713 -2.968 1.00 95.44 88 ILE A N 1
ATOM 708 C CA . ILE A 1 88 ? -2.567 5.266 -3.890 1.00 95.44 88 ILE A CA 1
ATOM 709 C C . ILE A 1 88 ? -1.156 5.015 -3.353 1.00 95.44 88 ILE A C 1
ATOM 711 O O . ILE A 1 88 ? -0.782 5.581 -2.314 1.00 95.44 88 ILE A O 1
ATOM 715 N N . VAL A 1 89 ? -0.379 4.210 -4.080 1.00 94.06 89 VAL A N 1
ATOM 716 C CA . VAL A 1 89 ? 1.066 4.026 -3.886 1.00 94.06 89 VAL A CA 1
ATOM 717 C C . VAL A 1 89 ? 1.788 5.142 -4.643 1.00 94.06 89 VAL A C 1
ATOM 719 O O . VAL A 1 89 ? 2.012 5.060 -5.848 1.00 94.06 89 VAL A O 1
ATOM 722 N N . GLY A 1 90 ? 2.091 6.231 -3.940 1.00 92.38 90 GLY A N 1
ATOM 723 C CA . GLY A 1 90 ? 2.879 7.358 -4.461 1.00 92.38 90 GLY A CA 1
ATOM 724 C C . GLY A 1 90 ? 4.301 7.356 -3.907 1.00 92.38 90 GLY A C 1
ATOM 725 O O . GLY A 1 90 ? 4.643 6.473 -3.125 1.00 92.38 90 GLY A O 1
ATOM 726 N N . LYS A 1 91 ? 5.102 8.364 -4.263 1.00 91.00 91 LYS A N 1
ATOM 727 C CA . LYS A 1 91 ? 6.492 8.504 -3.805 1.00 91.00 91 LYS A CA 1
ATOM 728 C C . LYS A 1 91 ? 6.647 8.330 -2.287 1.00 91.00 91 LYS A C 1
ATOM 730 O O . LYS A 1 91 ? 5.910 8.922 -1.496 1.00 91.00 91 LYS A O 1
ATOM 735 N N . SER A 1 92 ? 7.645 7.552 -1.886 1.00 88.75 92 SER A N 1
ATOM 736 C CA . SER A 1 92 ? 8.071 7.359 -0.502 1.00 88.75 92 SER A CA 1
ATOM 737 C C . SER A 1 92 ? 9.506 7.846 -0.323 1.00 88.75 92 SER A C 1
ATOM 739 O O . SER A 1 92 ? 10.416 7.366 -0.994 1.00 88.75 92 SER A O 1
ATOM 741 N N . ASN A 1 93 ? 9.718 8.761 0.624 1.00 77.50 93 ASN A N 1
ATOM 742 C CA . ASN A 1 93 ? 11.041 9.330 0.908 1.00 77.50 93 ASN A CA 1
ATOM 743 C C . ASN A 1 93 ? 11.772 8.632 2.074 1.00 77.50 93 ASN A C 1
ATOM 745 O O . ASN A 1 93 ? 12.889 9.019 2.401 1.00 77.50 93 ASN A O 1
ATOM 749 N N . ASN A 1 94 ? 11.149 7.642 2.726 1.00 76.56 94 ASN A N 1
ATOM 750 C CA . ASN A 1 94 ? 11.707 6.921 3.874 1.00 76.56 94 ASN A CA 1
ATOM 751 C C . ASN A 1 94 ? 11.941 5.444 3.520 1.00 76.56 94 ASN A C 1
ATOM 753 O O . ASN A 1 94 ? 11.109 4.826 2.858 1.00 76.56 94 ASN A O 1
ATOM 757 N N . TYR A 1 95 ? 13.053 4.884 3.999 1.00 72.06 95 TYR A N 1
ATOM 758 C CA . TYR A 1 95 ? 13.402 3.469 3.874 1.00 72.06 95 TYR A CA 1
ATOM 759 C C . TYR A 1 95 ? 12.423 2.545 4.616 1.00 72.06 95 TYR A C 1
ATOM 761 O O . TYR A 1 95 ? 12.216 1.410 4.202 1.00 72.06 95 TYR A O 1
ATOM 769 N N . GLU A 1 96 ? 11.772 3.035 5.676 1.00 77.38 96 GLU A N 1
ATOM 770 C CA . GLU A 1 96 ? 10.787 2.260 6.452 1.00 77.38 96 GLU A CA 1
ATOM 771 C C . GLU A 1 96 ? 9.463 2.017 5.700 1.00 77.38 96 GLU A C 1
ATOM 773 O O . GLU A 1 96 ? 8.625 1.234 6.149 1.00 77.38 96 GLU A O 1
ATOM 778 N N . GLY A 1 97 ? 9.274 2.663 4.546 1.00 83.88 97 GLY A N 1
ATOM 779 C CA . GLY A 1 97 ? 8.045 2.581 3.767 1.00 83.88 97 GLY A CA 1
ATOM 780 C C . GLY A 1 97 ? 6.909 3.421 4.335 1.00 83.88 97 GLY A C 1
ATOM 781 O O . GLY A 1 97 ? 6.962 3.967 5.436 1.00 83.88 97 GLY A O 1
ATOM 782 N N . VAL A 1 98 ? 5.855 3.562 3.540 1.00 91.56 98 VAL A N 1
ATOM 783 C CA . VAL A 1 98 ? 4.615 4.214 3.956 1.00 91.56 98 VAL A CA 1
ATOM 784 C C . VAL A 1 98 ? 3.613 3.137 4.334 1.00 91.56 98 VAL A C 1
ATOM 786 O O . VAL A 1 98 ? 3.386 2.191 3.579 1.00 91.56 98 VAL A O 1
ATOM 789 N N . LYS A 1 99 ? 2.985 3.296 5.498 1.00 91.19 99 LYS A N 1
ATOM 790 C CA . LYS A 1 99 ? 1.917 2.416 5.967 1.00 91.19 99 LYS A CA 1
ATOM 791 C C . LYS A 1 99 ? 0.564 3.077 5.734 1.00 91.19 99 LYS A C 1
ATOM 793 O O . LYS A 1 99 ? 0.337 4.193 6.201 1.00 91.19 99 LYS A O 1
ATOM 798 N N . LYS A 1 100 ? -0.341 2.389 5.039 1.00 91.75 100 LYS A N 1
ATOM 799 C CA . LYS A 1 100 ? -1.746 2.795 4.904 1.00 91.75 100 LYS A CA 1
ATOM 800 C C . LYS A 1 100 ? -2.650 1.651 5.332 1.00 91.75 100 LYS A C 1
ATOM 802 O O . LYS A 1 100 ? -2.492 0.529 4.865 1.00 91.75 100 LYS A O 1
ATOM 807 N N . TYR A 1 101 ? -3.566 1.941 6.243 1.00 92.12 101 TYR A N 1
ATOM 808 C CA . TYR A 1 101 ? -4.527 0.969 6.753 1.00 92.12 101 TYR A CA 1
ATOM 809 C C . TYR A 1 101 ? -5.740 0.870 5.828 1.00 92.12 101 TYR A C 1
ATOM 811 O O . TYR A 1 101 ? -6.062 1.834 5.131 1.00 92.12 101 TYR A O 1
ATOM 819 N N . PHE A 1 102 ? -6.397 -0.284 5.844 1.00 92.75 102 PHE A N 1
ATOM 820 C CA . PHE A 1 102 ? -7.672 -0.519 5.172 1.00 92.75 102 PHE A CA 1
ATOM 821 C C . PHE A 1 102 ? -8.604 -1.333 6.068 1.00 92.75 102 PHE A C 1
ATOM 823 O O . PHE A 1 102 ? -8.150 -2.053 6.961 1.00 92.75 102 PHE A O 1
ATOM 830 N N . VAL A 1 103 ? -9.905 -1.172 5.843 1.00 91.44 103 VAL A N 1
ATOM 831 C CA . VAL A 1 103 ? -10.970 -1.817 6.621 1.00 91.44 103 VAL A CA 1
ATOM 832 C C . VAL A 1 103 ? -11.437 -3.125 5.982 1.00 91.44 103 VAL A C 1
ATOM 834 O O . VAL A 1 103 ? -11.108 -3.411 4.827 1.00 91.44 103 VAL A O 1
ATOM 837 N N . GLY A 1 104 ? -12.197 -3.905 6.749 1.00 91.12 104 GLY A N 1
ATOM 838 C CA . GLY A 1 104 ? -12.792 -5.173 6.339 1.00 91.12 104 GLY A CA 1
ATOM 839 C C . GLY A 1 104 ? -12.157 -6.378 7.016 1.00 91.12 104 GLY A C 1
ATOM 840 O O . GLY A 1 104 ? -11.280 -6.255 7.877 1.00 91.12 104 GLY A O 1
ATOM 841 N N . SER A 1 105 ? -12.616 -7.555 6.616 1.00 91.88 105 SER A N 1
ATOM 842 C CA . SER A 1 105 ? -12.185 -8.835 7.160 1.00 91.88 105 SER A CA 1
ATOM 843 C C . SER A 1 105 ? -11.440 -9.654 6.110 1.00 91.88 105 SER A C 1
ATOM 845 O O . SER A 1 105 ? -11.863 -9.768 4.959 1.00 91.88 105 SER A O 1
ATOM 847 N N . ALA A 1 106 ? -10.336 -10.286 6.520 1.00 92.69 106 ALA A N 1
ATOM 848 C CA . ALA A 1 106 ? -9.624 -11.239 5.673 1.00 92.69 106 ALA A CA 1
ATOM 849 C C . ALA A 1 106 ? -10.544 -12.421 5.276 1.00 92.69 106 ALA A C 1
ATOM 851 O O . ALA A 1 106 ? -11.387 -12.831 6.078 1.00 92.69 106 ALA A O 1
ATOM 852 N N . PRO A 1 107 ? -10.342 -13.044 4.100 1.00 95.00 107 PRO A N 1
ATOM 853 C CA . PRO A 1 107 ? -9.290 -12.761 3.127 1.00 95.00 107 PRO A CA 1
ATOM 854 C C . PRO A 1 107 ? -9.575 -11.532 2.252 1.00 95.00 107 PRO A C 1
ATOM 856 O O . PRO A 1 107 ? -10.698 -11.327 1.803 1.00 95.00 107 PRO A O 1
ATOM 859 N N . TYR A 1 108 ? -8.525 -10.775 1.937 1.00 96.19 108 TYR A N 1
ATOM 860 C CA . TYR A 1 108 ? -8.604 -9.638 1.020 1.00 96.19 108 TYR A CA 1
ATOM 861 C C . TYR A 1 108 ? -8.151 -10.030 -0.382 1.00 96.19 108 TYR A C 1
ATOM 863 O O . TYR A 1 108 ? -7.202 -10.805 -0.549 1.00 96.19 108 TYR A O 1
ATOM 871 N N . THR A 1 109 ? -8.780 -9.439 -1.391 1.00 96.56 109 THR A N 1
ATOM 872 C CA . THR A 1 109 ? -8.295 -9.498 -2.774 1.00 96.56 109 THR A CA 1
ATOM 873 C C . THR A 1 109 ? -7.601 -8.186 -3.104 1.00 96.56 109 THR A C 1
ATOM 875 O O . THR A 1 109 ? -8.198 -7.122 -2.956 1.00 96.56 109 THR A O 1
ATOM 878 N N . ILE A 1 110 ? -6.344 -8.259 -3.545 1.00 96.62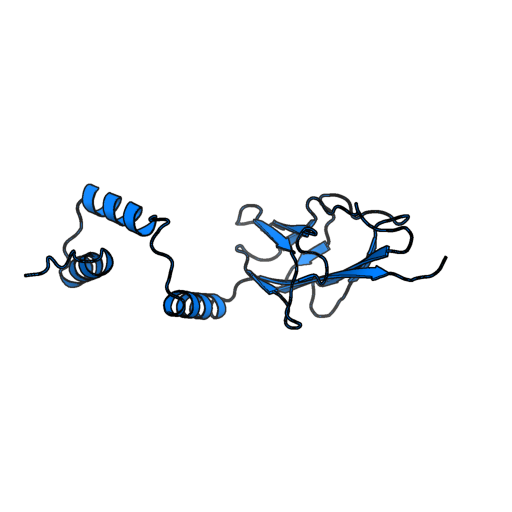 110 ILE A N 1
ATOM 879 C CA . ILE A 1 110 ? -5.536 -7.077 -3.867 1.00 96.62 110 ILE A CA 1
ATOM 880 C C . ILE A 1 110 ? -5.326 -7.007 -5.377 1.00 96.62 110 ILE A C 1
ATOM 882 O O . ILE A 1 110 ? -4.818 -7.957 -5.983 1.00 96.62 110 ILE A O 1
ATOM 886 N N . LYS A 1 111 ? -5.711 -5.883 -5.983 1.00 96.94 111 LYS A N 1
ATOM 887 C CA . LYS A 1 111 ? -5.704 -5.686 -7.438 1.00 96.94 111 LYS A CA 1
ATOM 888 C C . LYS A 1 111 ? -5.014 -4.395 -7.838 1.00 96.94 111 LYS A C 1
ATOM 890 O O . LYS A 1 111 ? -5.044 -3.413 -7.101 1.00 96.94 111 LYS A O 1
ATOM 895 N N . THR A 1 112 ? -4.431 -4.371 -9.029 1.00 95.25 112 THR A N 1
ATOM 896 C CA . THR A 1 112 ? -4.051 -3.105 -9.662 1.00 95.25 112 THR A CA 1
ATOM 897 C C . THR A 1 112 ? -5.280 -2.335 -10.120 1.00 95.25 112 THR A C 1
ATOM 899 O O . THR A 1 112 ? -6.292 -2.920 -10.516 1.00 95.25 112 THR A O 1
ATOM 902 N N . LYS A 1 113 ? -5.151 -1.012 -10.123 1.00 94.38 113 LYS A N 1
ATOM 903 C CA . LYS A 1 113 ? -5.993 -0.118 -10.904 1.00 94.38 113 LYS A CA 1
ATOM 904 C C . LYS A 1 113 ? -5.095 0.871 -11.627 1.00 94.38 113 LYS A C 1
ATOM 906 O O . LYS A 1 113 ? -4.310 1.552 -10.983 1.00 94.38 113 LYS A O 1
ATOM 911 N N . GLU A 1 114 ? -5.196 0.924 -12.951 1.00 87.62 114 GLU A N 1
ATOM 912 C CA . GLU A 1 114 ? -4.495 1.926 -13.776 1.00 87.62 114 GLU A CA 1
ATOM 913 C C . GLU A 1 114 ? -2.968 1.995 -13.538 1.00 87.62 114 GLU A C 1
ATOM 915 O O . GLU A 1 114 ? -2.395 3.047 -13.264 1.00 87.62 114 GLU A O 1
ATOM 920 N N . PHE A 1 115 ? -2.273 0.860 -13.658 1.00 87.00 115 PHE A N 1
ATOM 921 C CA . PHE A 1 115 ? -0.806 0.838 -13.640 1.00 87.00 115 PHE A CA 1
ATOM 922 C C . PHE A 1 115 ? -0.254 1.329 -14.985 1.00 87.00 115 PHE A C 1
ATOM 924 O O . PHE A 1 115 ? 0.006 0.535 -15.891 1.00 87.00 115 PHE A O 1
ATOM 931 N N . SER A 1 116 ? -0.088 2.645 -15.128 1.00 80.25 116 SER A N 1
ATOM 932 C CA . SER A 1 116 ? 0.564 3.211 -16.311 1.00 80.25 116 SER A CA 1
ATOM 933 C C . SER A 1 116 ? 2.065 2.920 -16.296 1.00 80.25 116 SER A C 1
ATOM 935 O O . SER A 1 116 ? 2.734 3.057 -15.272 1.00 80.25 116 SER 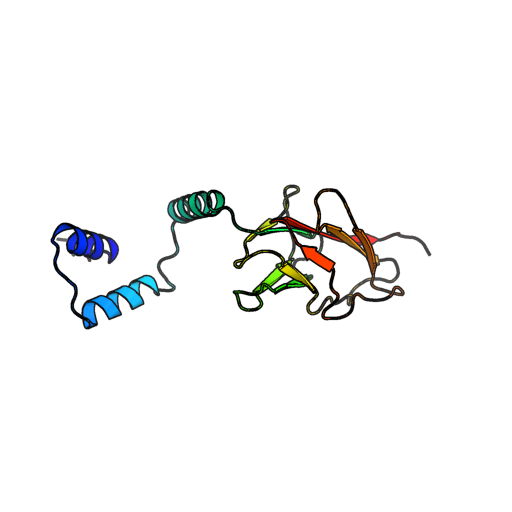A O 1
ATOM 937 N N . ALA A 1 117 ? 2.590 2.524 -17.455 1.00 78.88 117 ALA A N 1
ATOM 938 C CA . ALA A 1 117 ? 4.024 2.410 -17.706 1.00 78.88 117 ALA A CA 1
ATOM 939 C C . ALA A 1 117 ? 4.521 3.455 -18.721 1.00 78.88 117 ALA A C 1
ATOM 941 O O . ALA A 1 117 ? 5.586 3.294 -19.318 1.00 78.88 117 ALA A O 1
ATOM 942 N N . GLU A 1 118 ? 3.730 4.504 -18.950 1.00 78.69 118 GLU A N 1
ATOM 943 C CA . GLU A 1 118 ? 4.097 5.609 -19.831 1.00 78.69 118 GLU A CA 1
ATOM 944 C C . GLU A 1 118 ? 5.238 6.440 -19.222 1.00 78.69 118 GLU A C 1
ATOM 946 O O . GLU A 1 118 ? 5.420 6.489 -18.006 1.00 78.69 118 GLU A O 1
ATOM 951 N N . GLY A 1 119 ? 6.035 7.090 -20.074 1.00 78.69 119 GLY A N 1
ATOM 952 C CA . GLY A 1 119 ? 7.120 7.974 -19.630 1.00 78.69 119 GLY A CA 1
ATOM 953 C C . GLY A 1 119 ? 8.435 7.282 -19.248 1.00 78.69 119 GLY A C 1
ATOM 954 O O . GLY A 1 119 ? 9.351 7.956 -18.781 1.00 78.69 119 GLY A O 1
ATOM 955 N N . LEU A 1 120 ? 8.562 5.969 -19.466 1.00 87.81 120 LEU A N 1
ATOM 956 C CA . LEU A 1 120 ? 9.845 5.263 -19.381 1.00 87.81 120 LEU A CA 1
ATOM 957 C C . LEU A 1 120 ? 10.700 5.526 -20.628 1.00 87.81 120 LEU A C 1
ATOM 959 O O . LEU A 1 120 ? 10.204 5.468 -21.756 1.00 87.81 120 LEU A O 1
ATOM 963 N N . LYS A 1 121 ? 11.998 5.780 -20.438 1.00 88.69 121 LYS A N 1
ATOM 964 C CA . LYS A 1 121 ? 12.976 5.763 -21.540 1.00 88.69 121 LYS A CA 1
ATOM 965 C C . LYS A 1 121 ? 13.259 4.333 -22.006 1.00 88.69 121 LYS A C 1
ATOM 967 O O . LYS A 1 121 ? 12.950 3.363 -21.327 1.00 88.69 121 LYS A O 1
ATOM 972 N N . GLU A 1 122 ? 13.937 4.213 -23.146 1.00 86.94 122 GLU A N 1
ATOM 973 C CA . GLU A 1 122 ? 14.233 2.933 -23.810 1.00 86.94 122 GLU A CA 1
ATOM 974 C C . GLU A 1 122 ? 14.962 1.898 -22.924 1.00 86.94 122 GLU A C 1
ATOM 976 O O . GLU A 1 122 ? 14.809 0.696 -23.137 1.00 86.94 122 GLU A O 1
ATOM 981 N N . THR A 1 123 ? 15.746 2.335 -21.935 1.00 89.94 123 THR A N 1
ATOM 982 C CA . THR A 1 123 ? 16.486 1.461 -21.003 1.00 89.94 123 THR A CA 1
ATOM 983 C C . THR A 1 123 ? 15.903 1.435 -19.588 1.00 89.94 123 THR A C 1
ATOM 985 O O . THR A 1 123 ? 16.461 0.768 -18.712 1.00 89.94 123 THR A O 1
ATOM 988 N N . GLU A 1 124 ? 14.787 2.130 -19.362 1.00 91.81 124 GLU A N 1
ATOM 989 C CA . GLU A 1 124 ? 14.120 2.239 -18.067 1.00 91.81 124 GLU A CA 1
ATOM 990 C C . GLU A 1 124 ? 12.961 1.238 -17.961 1.00 91.81 124 GLU A C 1
ATOM 992 O O . GLU A 1 124 ? 12.159 1.071 -18.880 1.00 91.81 124 GLU A O 1
ATOM 997 N N . TYR A 1 125 ? 12.854 0.590 -16.804 1.00 93.06 125 TYR A N 1
ATOM 998 C CA . TYR A 1 125 ? 11.813 -0.388 -16.491 1.00 93.06 125 TYR A CA 1
ATOM 999 C C . TYR A 1 125 ? 11.328 -0.185 -15.065 1.00 93.06 125 TYR A C 1
ATOM 1001 O O . TYR A 1 125 ? 12.086 0.263 -14.204 1.00 93.06 125 TYR A O 1
ATOM 1009 N N . TYR A 1 126 ? 10.095 -0.593 -14.782 1.00 93.56 126 TYR A N 1
ATOM 1010 C CA . TYR A 1 126 ? 9.654 -0.732 -13.403 1.00 93.56 126 TYR A CA 1
ATOM 1011 C C . TYR A 1 126 ? 9.973 -2.126 -12.883 1.00 93.56 126 TYR A C 1
ATOM 1013 O O . TYR A 1 126 ? 9.594 -3.141 -13.467 1.00 93.56 126 TYR A O 1
ATOM 1021 N N . TYR A 1 127 ? 10.634 -2.157 -11.739 1.00 93.56 127 TYR A N 1
ATOM 1022 C CA .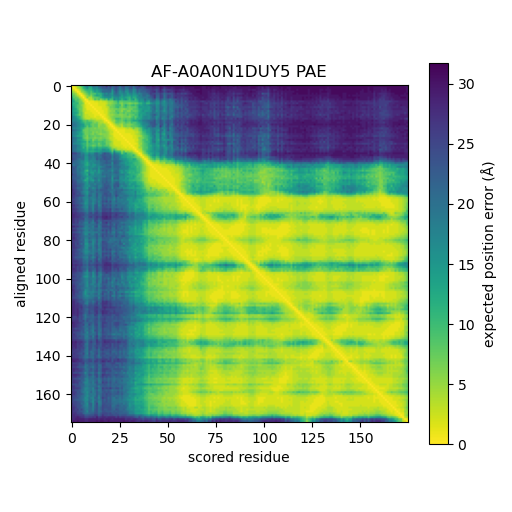 TYR A 1 127 ? 10.804 -3.316 -10.892 1.00 93.56 127 TYR A CA 1
ATOM 1023 C C . TYR A 1 127 ? 9.750 -3.287 -9.796 1.00 93.56 127 TYR A C 1
ATOM 1025 O O . TYR A 1 127 ? 9.770 -2.437 -8.908 1.00 93.56 127 TYR A O 1
ATOM 1033 N N . LEU A 1 128 ? 8.821 -4.229 -9.887 1.00 94.75 128 LEU A N 1
ATOM 1034 C CA . LEU A 1 128 ? 7.789 -4.481 -8.904 1.00 94.75 128 LEU A CA 1
ATOM 1035 C C . LEU A 1 128 ? 8.192 -5.680 -8.052 1.00 94.75 128 LEU A C 1
ATOM 1037 O O . LEU A 1 128 ? 8.485 -6.767 -8.559 1.00 94.75 128 LEU A O 1
ATOM 1041 N N . ARG A 1 129 ? 8.089 -5.501 -6.746 1.00 95.06 129 ARG A N 1
ATOM 1042 C CA . ARG A 1 129 ? 8.210 -6.549 -5.746 1.00 95.06 129 ARG A CA 1
ATOM 1043 C C . ARG A 1 129 ? 6.984 -6.497 -4.850 1.00 95.06 129 ARG A C 1
ATOM 1045 O O . ARG A 1 129 ? 6.597 -5.421 -4.419 1.00 95.06 129 ARG A O 1
ATOM 1052 N N . TYR A 1 130 ? 6.357 -7.629 -4.560 1.00 95.44 130 TYR A N 1
ATOM 1053 C CA . TYR A 1 130 ? 5.204 -7.648 -3.658 1.00 95.44 130 TYR A CA 1
ATOM 1054 C C . TYR A 1 130 ? 5.082 -8.952 -2.880 1.00 95.44 130 TYR A C 1
ATOM 1056 O O . TYR A 1 130 ? 5.717 -9.957 -3.202 1.00 95.44 130 TYR A O 1
ATOM 1064 N N . GLN A 1 131 ? 4.258 -8.916 -1.838 1.00 94.50 131 GLN A N 1
ATOM 1065 C CA . GLN A 1 131 ? 4.084 -10.012 -0.903 1.00 94.50 131 GLN A CA 1
ATOM 1066 C C . GLN A 1 131 ? 2.674 -10.011 -0.303 1.00 94.50 131 GLN A C 1
ATOM 1068 O O . GLN A 1 131 ? 2.278 -9.050 0.355 1.00 94.50 131 GLN A O 1
ATOM 1073 N N . THR A 1 132 ? 1.940 -11.109 -0.504 1.00 90.62 132 THR A N 1
ATOM 1074 C CA . THR A 1 132 ? 0.624 -11.385 0.109 1.00 90.62 132 THR A CA 1
ATOM 1075 C C . THR A 1 132 ? 0.702 -12.398 1.265 1.00 90.62 132 THR A C 1
ATOM 1077 O O . THR A 1 132 ? -0.279 -12.594 1.977 1.00 90.62 132 THR A O 1
ATOM 1080 N N . ASP A 1 133 ? 1.858 -13.041 1.460 1.00 84.50 133 ASP A N 1
ATOM 1081 C CA . ASP A 1 133 ? 2.183 -13.958 2.563 1.00 84.50 133 ASP A CA 1
ATOM 1082 C C . ASP A 1 133 ? 3.638 -13.718 2.973 1.00 84.50 133 ASP A C 1
ATOM 1084 O O . ASP A 1 133 ? 4.507 -13.739 2.105 1.00 84.50 133 ASP A O 1
ATOM 1088 N N . LEU A 1 134 ? 3.921 -13.525 4.267 1.00 75.25 134 LEU A N 1
ATOM 1089 C CA . LEU A 1 134 ? 5.249 -13.189 4.811 1.00 75.25 134 LEU A CA 1
ATOM 1090 C C . LEU A 1 134 ? 6.391 -14.135 4.393 1.00 75.25 134 LEU A C 1
ATOM 1092 O O . LEU A 1 134 ? 7.556 -13.742 4.464 1.00 75.25 134 LEU A O 1
ATOM 1096 N N . ASN A 1 135 ? 6.085 -15.329 3.891 1.00 82.06 135 ASN A N 1
ATOM 1097 C CA . ASN A 1 135 ? 7.092 -16.295 3.455 1.00 82.06 135 ASN A CA 1
ATOM 1098 C C . ASN A 1 135 ? 7.352 -16.299 1.944 1.00 82.06 135 ASN A C 1
ATOM 1100 O O . ASN A 1 135 ? 8.283 -16.968 1.496 1.00 82.06 135 ASN A O 1
ATOM 1104 N N . TYR A 1 136 ? 6.545 -15.592 1.147 1.00 84.06 136 TYR A N 1
ATOM 1105 C CA . TYR A 1 136 ? 6.637 -15.659 -0.308 1.00 84.06 136 TYR A CA 1
ATOM 1106 C C . TYR A 1 136 ? 6.649 -14.285 -0.966 1.00 84.06 136 TYR A C 1
ATOM 1108 O O . TYR A 1 136 ? 5.741 -13.475 -0.799 1.00 84.06 136 TYR A O 1
ATOM 1116 N N . MET A 1 137 ? 7.696 -14.044 -1.746 1.00 90.81 137 MET A N 1
ATOM 1117 C CA . MET A 1 137 ? 7.962 -12.763 -2.372 1.00 90.81 137 MET A CA 1
ATOM 1118 C C . MET A 1 137 ? 7.951 -12.901 -3.882 1.00 90.81 137 MET A C 1
ATOM 1120 O O . MET A 1 137 ? 8.641 -13.748 -4.447 1.00 90.81 137 MET A O 1
ATOM 1124 N N . MET A 1 138 ? 7.174 -12.039 -4.521 1.00 94.88 138 MET A N 1
ATOM 1125 C CA . MET A 1 138 ? 7.006 -12.013 -5.962 1.00 94.88 138 MET A CA 1
ATOM 1126 C C . MET A 1 138 ? 7.772 -10.848 -6.557 1.00 94.88 138 MET A C 1
ATOM 1128 O O . MET A 1 138 ? 7.779 -9.752 -6.000 1.00 94.88 138 MET A O 1
ATOM 1132 N N . TYR A 1 139 ? 8.372 -11.089 -7.718 1.00 94.31 139 TYR A N 1
ATOM 1133 C CA . TYR A 1 139 ? 9.147 -10.105 -8.460 1.00 94.31 139 TYR A CA 1
ATOM 1134 C C . TYR A 1 139 ? 8.664 -10.058 -9.904 1.00 94.31 139 TYR A C 1
ATOM 1136 O O . TYR A 1 139 ? 8.401 -11.098 -10.516 1.00 94.31 139 TYR A O 1
ATOM 1144 N N . ARG A 1 140 ? 8.551 -8.856 -10.463 1.00 93.38 140 ARG A N 1
ATOM 1145 C CA . ARG A 1 140 ? 8.178 -8.640 -11.860 1.00 93.38 140 ARG A CA 1
ATOM 1146 C C . ARG A 1 140 ? 8.841 -7.375 -12.388 1.00 93.38 140 ARG A C 1
ATOM 1148 O O . ARG A 1 140 ? 8.751 -6.325 -11.765 1.00 93.38 140 ARG A O 1
ATOM 1155 N N . LEU A 1 141 ? 9.443 -7.473 -13.567 1.00 93.12 141 LEU A N 1
ATOM 1156 C CA . LEU A 1 141 ? 9.782 -6.311 -14.384 1.00 93.12 141 LEU A CA 1
ATOM 1157 C C . LEU A 1 141 ? 8.633 -6.031 -15.356 1.00 93.12 141 LEU A C 1
ATOM 1159 O O . LEU A 1 141 ? 8.048 -6.976 -15.892 1.00 93.12 141 LEU A O 1
ATOM 1163 N N . PHE A 1 142 ? 8.299 -4.762 -15.569 1.00 92.38 142 PHE A N 1
ATOM 1164 C CA . PHE A 1 142 ? 7.273 -4.348 -16.527 1.00 92.38 142 PHE A CA 1
ATOM 1165 C C . PHE A 1 142 ? 7.555 -2.955 -17.106 1.00 92.38 142 PHE A C 1
ATOM 1167 O O . PHE A 1 142 ? 8.356 -2.190 -16.562 1.00 92.38 142 PHE A O 1
ATOM 1174 N N . GLY A 1 143 ? 6.866 -2.630 -18.202 1.00 89.31 143 GLY A N 1
ATOM 1175 C CA . GLY A 1 143 ? 7.016 -1.366 -18.923 1.00 89.31 143 GLY A CA 1
ATOM 1176 C C . GLY A 1 143 ? 8.014 -1.429 -20.080 1.00 89.31 143 GLY A C 1
ATOM 1177 O O . GLY A 1 143 ? 8.681 -2.444 -20.289 1.00 89.31 143 GLY A O 1
ATOM 1178 N N . ASN A 1 144 ? 8.086 -0.340 -20.851 1.00 88.12 144 ASN A N 1
ATOM 1179 C CA . ASN A 1 144 ? 8.836 -0.269 -22.106 1.00 88.12 144 ASN A CA 1
ATOM 1180 C C . ASN A 1 144 ? 8.427 -1.401 -23.078 1.00 88.12 144 ASN A C 1
ATOM 1182 O O . ASN A 1 144 ? 7.254 -1.516 -23.428 1.00 88.12 144 ASN A O 1
ATOM 1186 N N . ASN A 1 145 ? 9.364 -2.248 -23.506 1.00 86.94 145 ASN A N 1
ATOM 1187 C CA . ASN A 1 145 ? 9.130 -3.381 -24.406 1.00 86.94 145 ASN A CA 1
ATOM 1188 C C . ASN A 1 145 ? 8.689 -4.675 -23.682 1.00 86.94 145 ASN A C 1
ATOM 1190 O O . ASN A 1 145 ? 8.528 -5.707 -24.337 1.00 86.94 145 ASN A O 1
ATOM 1194 N N . LEU A 1 146 ? 8.492 -4.645 -22.358 1.00 89.81 146 LEU A N 1
ATOM 1195 C CA . LEU A 1 146 ? 7.944 -5.765 -21.587 1.00 89.81 146 LEU A CA 1
ATOM 1196 C C . LEU A 1 146 ? 6.414 -5.684 -21.483 1.00 89.81 146 LEU A C 1
ATOM 1198 O O . LEU A 1 146 ? 5.849 -4.589 -21.544 1.00 89.81 146 LEU A O 1
ATOM 1202 N N . PRO A 1 147 ? 5.727 -6.820 -21.247 1.00 88.12 147 PRO A N 1
ATOM 1203 C CA . PRO A 1 147 ? 4.302 -6.811 -20.943 1.00 88.12 147 PRO A CA 1
ATOM 1204 C C . PRO A 1 147 ? 3.979 -5.851 -19.794 1.00 88.12 147 PRO A C 1
ATOM 1206 O O . PRO A 1 147 ? 4.622 -5.877 -18.740 1.00 88.12 147 PRO A O 1
ATOM 1209 N N . THR A 1 148 ? 2.971 -5.006 -19.995 1.00 88.38 148 THR A N 1
ATOM 1210 C CA . THR A 1 148 ? 2.442 -4.140 -18.941 1.00 88.38 148 THR A CA 1
ATOM 1211 C C . THR A 1 148 ? 1.689 -4.966 -17.900 1.00 88.38 148 THR A C 1
ATOM 1213 O O . THR A 1 148 ? 1.315 -6.121 -18.132 1.00 88.38 148 THR A O 1
ATOM 1216 N N . ILE A 1 149 ? 1.465 -4.383 -16.722 1.00 90.12 149 ILE A N 1
ATOM 1217 C CA . ILE A 1 149 ? 0.571 -4.985 -15.736 1.00 90.12 149 ILE A CA 1
ATOM 1218 C C . ILE A 1 149 ? -0.852 -4.554 -16.096 1.00 90.12 149 ILE A C 1
ATOM 1220 O O . ILE A 1 149 ? -1.125 -3.354 -16.081 1.00 90.12 149 ILE A O 1
ATOM 1224 N N . PRO A 1 150 ? -1.748 -5.493 -16.450 1.00 90.56 150 PRO A N 1
ATOM 1225 C CA . PRO A 1 150 ? -3.091 -5.130 -16.868 1.00 90.56 150 PRO A CA 1
ATOM 1226 C C . PRO A 1 150 ? -3.875 -4.518 -15.708 1.00 90.56 150 PRO A C 1
ATOM 1228 O O . PRO A 1 150 ? -3.567 -4.735 -14.531 1.00 90.56 150 PRO A O 1
ATOM 1231 N N . ASP A 1 151 ? -4.921 -3.773 -16.055 1.00 92.31 151 ASP A N 1
ATOM 1232 C CA . ASP A 1 151 ? -5.919 -3.353 -15.080 1.00 92.31 151 ASP A CA 1
ATOM 1233 C C . ASP A 1 151 ? -6.557 -4.581 -14.415 1.00 92.31 151 ASP A C 1
ATOM 1235 O O . ASP A 1 151 ? -6.749 -5.618 -15.061 1.00 92.31 151 ASP A O 1
ATOM 1239 N N . LYS A 1 152 ? -6.869 -4.471 -13.120 1.00 94.25 152 LYS A N 1
ATOM 1240 C CA . LYS A 1 152 ? -7.425 -5.560 -12.298 1.00 94.25 152 LYS A CA 1
ATOM 1241 C C . LYS A 1 152 ? -6.521 -6.792 -12.188 1.00 94.25 152 LYS A C 1
ATOM 1243 O O . LYS A 1 152 ? -7.011 -7.871 -11.856 1.00 94.25 152 LYS A O 1
ATOM 1248 N N . PHE A 1 153 ? -5.216 -6.654 -12.435 1.00 94.25 153 PHE A N 1
ATOM 1249 C CA . PHE A 1 153 ? -4.256 -7.721 -12.170 1.00 94.25 153 PHE A CA 1
ATOM 1250 C C . PHE A 1 153 ? -4.312 -8.093 -10.687 1.00 94.25 153 PHE A C 1
ATOM 1252 O O . PHE A 1 153 ? -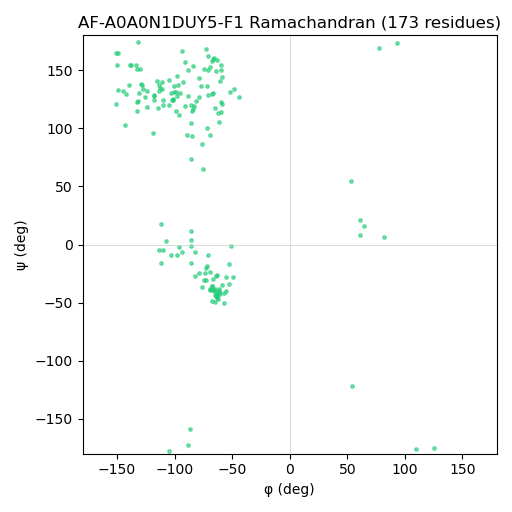4.079 -7.246 -9.824 1.00 94.25 153 PHE A O 1
ATOM 1259 N N . GLU A 1 154 ? -4.620 -9.356 -10.393 1.00 95.19 154 GLU A N 1
ATOM 1260 C CA . GLU A 1 154 ? -4.694 -9.853 -9.022 1.00 95.19 154 GLU A CA 1
ATOM 1261 C C . GLU A 1 154 ? -3.293 -10.217 -8.523 1.00 95.19 154 GLU A C 1
ATOM 1263 O O . GLU A 1 154 ? -2.639 -11.111 -9.062 1.00 95.19 154 GLU A O 1
ATOM 1268 N N . PHE A 1 155 ? -2.840 -9.553 -7.458 1.00 93.31 155 PHE A N 1
ATOM 1269 C CA . PHE A 1 155 ? -1.603 -9.926 -6.763 1.00 93.31 155 PHE A CA 1
ATOM 1270 C C . PHE A 1 155 ? -1.762 -11.231 -5.971 1.00 93.31 155 PHE A C 1
ATOM 1272 O O . PHE A 1 155 ? -0.775 -11.873 -5.620 1.00 93.31 155 PHE A O 1
ATOM 1279 N N . GLY A 1 156 ? -3.008 -11.621 -5.698 1.00 89.56 156 GLY A N 1
ATOM 1280 C CA . GLY A 1 156 ? -3.376 -12.821 -4.965 1.00 89.56 156 GLY A CA 1
ATOM 1281 C C . GLY A 1 156 ? -4.274 -12.517 -3.771 1.00 89.56 156 GLY A C 1
ATOM 1282 O O . GLY A 1 156 ? -4.703 -11.382 -3.546 1.00 89.56 156 GLY A O 1
ATOM 1283 N N . ILE A 1 157 ? -4.550 -13.569 -3.001 1.00 92.94 157 ILE A N 1
ATOM 1284 C CA . ILE A 1 157 ? -5.382 -13.501 -1.803 1.00 92.94 157 ILE A CA 1
ATOM 1285 C C . ILE A 1 157 ? -4.493 -13.217 -0.592 1.00 92.94 157 ILE A C 1
ATOM 1287 O O . ILE A 1 157 ? -3.630 -14.025 -0.239 1.00 92.94 157 ILE A O 1
ATOM 1291 N N . LEU A 1 158 ? -4.740 -12.097 0.079 1.00 94.25 158 LEU A N 1
ATOM 1292 C CA . LEU A 1 158 ? -4.128 -11.768 1.358 1.00 94.25 158 LEU A CA 1
ATOM 1293 C C . LEU A 1 158 ? -4.958 -12.395 2.484 1.00 94.25 158 LEU A C 1
ATOM 1295 O O . LEU A 1 158 ? -6.029 -11.906 2.834 1.00 94.25 158 LEU A O 1
ATOM 1299 N N . LYS A 1 159 ? -4.454 -13.486 3.065 1.00 91.69 159 LYS A N 1
ATOM 1300 C CA . LYS A 1 159 ? -5.076 -14.134 4.237 1.00 91.69 159 LYS A CA 1
ATOM 1301 C C . LYS A 1 159 ? -4.694 -13.462 5.558 1.00 91.69 159 LYS A C 1
ATOM 1303 O O . LYS A 1 159 ? -5.422 -13.578 6.537 1.00 91.69 159 LYS A O 1
ATOM 1308 N N . GLY A 1 160 ? -3.524 -12.825 5.587 1.00 88.56 160 GLY A N 1
ATOM 1309 C CA . GLY A 1 160 ? -3.019 -12.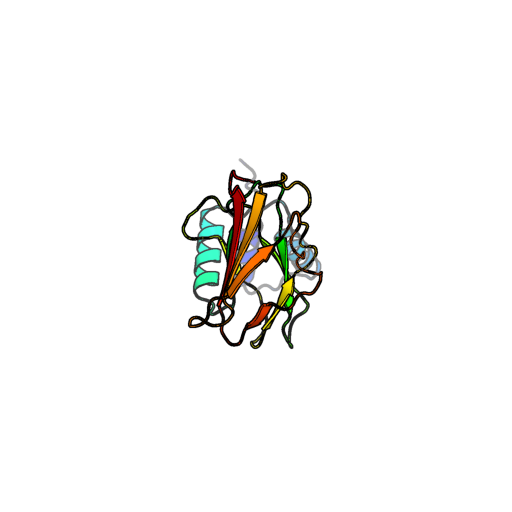090 6.741 1.00 88.56 160 GLY A CA 1
ATOM 1310 C C . GLY A 1 160 ? -3.507 -10.643 6.772 1.00 88.56 160 GLY A C 1
ATOM 1311 O O . GLY A 1 160 ? -4.500 -10.281 6.149 1.00 88.56 160 GLY A O 1
ATOM 1312 N N . LYS A 1 161 ? -2.768 -9.803 7.498 1.00 90.94 161 LYS A N 1
ATOM 1313 C CA . LYS A 1 161 ? -3.077 -8.376 7.674 1.00 90.94 161 LYS A CA 1
ATOM 1314 C C . LYS A 1 161 ? -2.100 -7.440 6.972 1.00 90.94 161 LYS A C 1
ATOM 1316 O O . LYS A 1 161 ? -2.309 -6.238 6.983 1.00 90.94 161 LYS A O 1
ATOM 1321 N N . GLN A 1 162 ? -1.041 -7.968 6.366 1.00 93.06 162 GLN A N 1
ATOM 1322 C CA . GLN A 1 162 ? -0.000 -7.158 5.746 1.00 93.06 162 GLN A CA 1
ATOM 1323 C C . GLN A 1 162 ? 0.176 -7.532 4.280 1.00 93.06 162 GLN A C 1
ATOM 1325 O O . GLN A 1 162 ? 0.583 -8.650 3.968 1.00 93.06 162 GLN A O 1
ATOM 1330 N N . PHE A 1 163 ? -0.060 -6.562 3.403 1.00 95.25 163 PHE A N 1
ATOM 1331 C CA . PHE A 1 163 ? 0.415 -6.593 2.025 1.00 95.25 163 PHE A CA 1
ATOM 1332 C C . PHE A 1 163 ? 1.626 -5.671 1.899 1.00 95.25 163 PHE A C 1
ATOM 1334 O O . PHE A 1 163 ? 1.575 -4.519 2.333 1.00 95.25 163 PHE A O 1
ATOM 1341 N N . THR A 1 164 ? 2.711 -6.160 1.309 1.00 94.62 164 THR A N 1
ATOM 1342 C CA . THR A 1 164 ? 3.900 -5.339 1.045 1.00 94.62 164 THR A CA 1
ATOM 1343 C C . THR A 1 164 ? 4.063 -5.168 -0.457 1.00 94.62 164 THR A C 1
ATOM 1345 O O . THR A 1 164 ? 3.961 -6.153 -1.188 1.00 94.62 164 THR A O 1
ATOM 1348 N N . ILE A 1 165 ? 4.333 -3.949 -0.923 1.00 95.38 165 ILE A N 1
ATOM 1349 C CA . ILE A 1 165 ? 4.619 -3.661 -2.334 1.00 95.38 165 ILE A CA 1
ATOM 1350 C C . ILE A 1 165 ? 5.751 -2.643 -2.470 1.00 95.38 165 ILE A C 1
ATOM 1352 O O . ILE A 1 165 ? 5.806 -1.642 -1.771 1.00 95.38 165 ILE A O 1
ATOM 1356 N N . GLU A 1 166 ? 6.660 -2.883 -3.394 1.00 94.69 166 GLU A N 1
ATOM 1357 C CA . GLU A 1 166 ? 7.770 -2.004 -3.719 1.00 94.69 166 GLU A CA 1
ATOM 1358 C C . GLU A 1 166 ? 7.812 -1.817 -5.236 1.00 94.69 166 GLU A C 1
ATOM 1360 O O . GLU A 1 166 ? 7.723 -2.795 -5.982 1.00 94.69 166 GLU A O 1
ATOM 1365 N N . ILE A 1 167 ? 7.893 -0.568 -5.694 1.00 93.62 167 ILE A N 1
ATOM 1366 C CA . ILE A 1 167 ? 7.910 -0.216 -7.118 1.00 93.62 167 ILE A CA 1
ATOM 1367 C C . ILE A 1 167 ? 9.039 0.774 -7.370 1.00 93.62 167 ILE A C 1
ATOM 1369 O O . ILE A 1 167 ? 8.974 1.921 -6.934 1.00 93.62 167 ILE A O 1
ATOM 1373 N N . ASN A 1 168 ? 10.035 0.352 -8.142 1.00 91.56 168 ASN A N 1
ATOM 1374 C CA . ASN A 1 168 ? 11.219 1.155 -8.427 1.00 91.56 168 ASN A CA 1
ATOM 1375 C C . ASN A 1 168 ? 11.468 1.234 -9.924 1.00 91.56 168 ASN A C 1
ATOM 1377 O O . ASN A 1 168 ? 11.410 0.224 -10.619 1.00 91.56 168 ASN A O 1
ATOM 1381 N N . LYS A 1 169 ? 11.815 2.413 -10.416 1.00 91.56 169 LYS A N 1
ATOM 1382 C CA . LYS A 1 169 ? 12.315 2.613 -11.764 1.00 91.56 169 LYS A CA 1
ATOM 1383 C C . LYS A 1 169 ? 13.800 2.276 -11.785 1.00 91.56 169 LYS A C 1
ATOM 1385 O O . LYS A 1 169 ? 14.584 2.842 -11.026 1.00 91.56 169 LYS A O 1
ATOM 1390 N N . ILE A 1 170 ? 14.178 1.344 -12.646 1.00 91.12 170 ILE A N 1
ATOM 1391 C CA . ILE A 1 170 ? 15.559 0.909 -12.843 1.00 91.12 170 ILE A CA 1
ATOM 1392 C C . ILE A 1 170 ? 15.955 1.227 -14.280 1.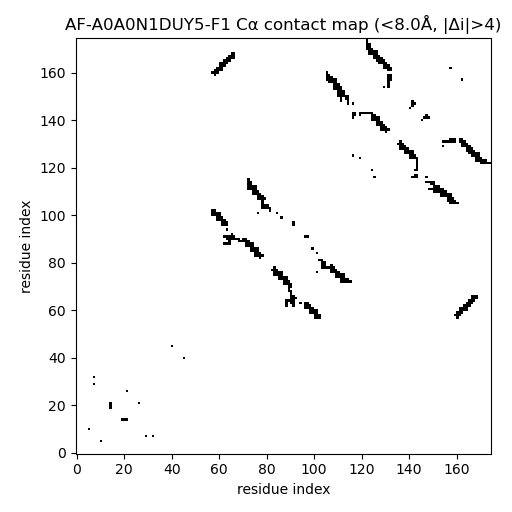00 91.12 170 ILE A C 1
ATOM 1394 O O . ILE A 1 170 ? 15.261 0.833 -15.214 1.00 91.12 170 ILE A O 1
ATOM 1398 N N . ASP A 1 171 ? 17.084 1.913 -14.445 1.00 91.12 171 ASP A N 1
ATOM 1399 C CA . ASP A 1 171 ? 17.749 2.092 -15.734 1.00 91.12 171 ASP A CA 1
ATOM 1400 C C . ASP A 1 171 ? 18.896 1.082 -15.845 1.00 91.12 171 ASP A C 1
ATOM 1402 O O . ASP A 1 171 ? 19.856 1.128 -15.073 1.00 91.12 171 ASP A O 1
ATOM 1406 N N . TYR A 1 172 ? 18.797 0.149 -16.791 1.00 87.19 172 TYR A N 1
ATOM 1407 C CA . TYR A 1 172 ? 19.846 -0.852 -17.009 1.00 87.19 172 TYR A CA 1
ATOM 1408 C C . TYR A 1 172 ? 21.007 -0.332 -17.870 1.00 87.19 172 TYR A C 1
ATOM 1410 O O . TYR A 1 172 ? 22.019 -1.023 -18.011 1.00 87.19 172 TYR A O 1
ATOM 1418 N N . GLY A 1 173 ? 20.899 0.880 -18.428 1.00 75.06 173 GLY A N 1
ATOM 1419 C CA . GLY A 1 173 ? 22.001 1.632 -19.031 1.00 75.06 173 GLY A CA 1
ATOM 1420 C C . GLY A 1 173 ? 22.704 0.984 -20.229 1.00 75.06 173 GLY A C 1
ATOM 1421 O O . GLY A 1 173 ? 23.746 1.487 -20.652 1.00 75.06 173 GLY A O 1
ATOM 1422 N N . LYS A 1 174 ? 22.197 -0.130 -20.777 1.00 62.38 174 LYS A N 1
ATOM 1423 C CA . LYS A 1 174 ? 22.818 -0.851 -21.899 1.00 62.38 174 LYS A CA 1
ATOM 1424 C C . LYS A 1 174 ? 21.769 -1.454 -22.833 1.00 62.38 174 LYS A C 1
ATOM 1426 O O . LYS A 1 174 ? 20.839 -2.109 -22.371 1.00 62.38 174 LYS A O 1
ATOM 1431 N N . LYS A 1 175 ? 21.962 -1.219 -24.134 1.00 56.38 175 LYS A N 1
ATOM 1432 C CA . LYS A 1 175 ? 21.382 -2.016 -25.223 1.00 56.38 175 LYS A CA 1
ATOM 1433 C C . LYS A 1 175 ? 22.153 -3.317 -25.391 1.00 56.38 175 LYS A C 1
ATOM 1435 O O . LYS A 1 175 ? 23.393 -3.271 -25.216 1.00 56.38 175 LYS A O 1
#